Protein AF-Q1EI05-F1 (afdb_monomer)

Foldseek 3Di:
DDLVVLVVCCVVCVVVCQVPDDAAEAAFFKDKDKDAQAADQDKWKKKKAADDVSNVVWDIWIDIGRHHGDIDITIDGGDAHKIWMDTPVRCHHTHIYGYDD

Radius of gyration: 13.92 Å; Cα contacts (8 Å, |Δi|>4): 212; chains: 1; bounding box: 32×28×39 Å

pLDDT: mean 91.87, std 8.94, range [54.72, 98.69]

Nearest PDB structures (foldseek):
  7wgu-assembly1_B-2  TM=8.351E-01  e=1.321E-03  Escherichia coli
  1sfh-assembly2_B  TM=7.008E-01  e=1.390E-02  Paracoccus denitrificans
  2ids-assembly1_A  TM=6.144E-01  e=4.139E-02  Paracoccus denitrificans
  5dft-assembly6_F  TM=4.229E-01  e=6.897E-01  Homo sapiens
  5utk-assembly1_A  TM=3.348E-01  e=7.689E+00  Homo sapiens

Sequence (101 aa):
MKAEDCKAINAKTGADRLAGAKVLELKPGKYIFRVNNKNVPYTLGFWLRGKGLGRVTLPSVSGGGLTAGTTKDYAIELKEGEYLYSCPLNPTPDYRLVVSG

Mean predicted aligned error: 3.85 Å

Secondary structure (DSSP, 8-state):
--HHHHHHHHHHHHHHHHHTSPPEEE-SEEEEEEEE--S-SS-EEEEEEESTTHHHHS--EEEEEE-TT-EEEEEEEEPSEEEEEE-TTTT---EEEEE--

Solvent-accessible surface area (backbone atoms only — not comparable to full-atom values): 5736 Å² total; per-residue (Å²): 134,57,76,64,55,48,49,58,49,36,74,75,44,31,67,61,54,54,73,72,47,80,68,46,78,41,62,56,44,80,47,69,50,76,48,65,28,77,74,48,94,54,70,36,34,44,34,42,32,25,44,79,77,30,54,79,77,41,66,69,46,70,51,68,79,28,34,55,67,32,71,50,76,46,70,47,65,46,61,70,47,52,30,31,36,32,26,83,78,46,78,52,62,76,42,54,35,40,26,52,130

Structure (mmCIF, N/CA/C/O backbone):
data_AF-Q1EI05-F1
#
_entry.id   AF-Q1EI05-F1
#
loop_
_atom_site.group_PDB
_atom_site.id
_atom_site.type_symbol
_atom_site.label_atom_id
_atom_site.label_alt_id
_atom_site.label_comp_id
_atom_site.label_asym_id
_atom_site.label_entity_id
_atom_site.label_seq_id
_atom_site.pdbx_PDB_ins_code
_atom_site.Cartn_x
_atom_site.Cartn_y
_atom_site.Cartn_z
_atom_site.occupancy
_atom_site.B_iso_or_equiv
_atom_site.auth_seq_id
_atom_site.auth_comp_id
_atom_site.auth_asym_id
_atom_site.auth_atom_id
_atom_site.pdbx_PDB_model_num
ATOM 1 N N . MET A 1 1 ? 11.226 -4.374 -19.986 1.00 54.72 1 MET A N 1
ATOM 2 C CA . MET A 1 1 ? 10.154 -5.254 -19.480 1.00 54.72 1 MET A CA 1
ATOM 3 C C . MET A 1 1 ? 8.812 -4.661 -19.851 1.00 54.72 1 MET A C 1
ATOM 5 O O . MET A 1 1 ? 8.605 -3.478 -19.599 1.00 54.72 1 MET A O 1
ATOM 9 N N . LYS A 1 2 ? 7.937 -5.455 -20.464 1.00 65.06 2 LYS A N 1
ATOM 10 C CA . LYS A 1 2 ? 6.532 -5.116 -20.726 1.00 65.06 2 LYS A CA 1
ATOM 11 C C . LYS A 1 2 ? 5.668 -5.590 -19.548 1.00 65.06 2 LYS A C 1
ATOM 13 O O . LYS A 1 2 ? 6.100 -6.436 -18.770 1.00 65.06 2 LYS A O 1
ATOM 18 N N . ALA A 1 3 ? 4.435 -5.092 -19.427 1.00 65.44 3 ALA A N 1
ATOM 19 C CA . ALA A 1 3 ? 3.498 -5.520 -18.376 1.00 65.44 3 ALA A CA 1
ATOM 20 C C . ALA A 1 3 ? 3.238 -7.047 -18.367 1.00 65.44 3 ALA A C 1
ATOM 22 O O . ALA A 1 3 ? 2.877 -7.618 -17.338 1.00 65.44 3 ALA A O 1
ATOM 23 N N . GLU A 1 4 ? 3.445 -7.726 -19.497 1.00 69.75 4 GLU A N 1
ATOM 24 C CA . GLU A 1 4 ? 3.352 -9.186 -19.629 1.00 69.75 4 GLU A CA 1
ATOM 25 C C . GLU A 1 4 ? 4.488 -9.928 -18.912 1.00 69.75 4 GLU A C 1
ATOM 27 O O . GLU A 1 4 ? 4.235 -10.951 -18.273 1.00 69.75 4 GLU A O 1
ATOM 32 N N . ASP A 1 5 ? 5.703 -9.372 -18.902 1.00 74.12 5 ASP A N 1
ATOM 33 C CA . ASP A 1 5 ? 6.835 -9.946 -18.164 1.00 74.12 5 ASP A CA 1
ATOM 34 C C . ASP A 1 5 ? 6.538 -9.952 -16.657 1.00 74.12 5 ASP A C 1
ATOM 36 O O . ASP A 1 5 ? 6.841 -10.916 -15.953 1.00 74.12 5 ASP A O 1
ATOM 40 N N . CYS A 1 6 ? 5.867 -8.906 -16.157 1.00 73.44 6 CYS A N 1
ATOM 41 C CA . CYS A 1 6 ? 5.410 -8.842 -14.768 1.00 73.44 6 CYS A CA 1
ATOM 42 C C . CYS A 1 6 ? 4.415 -9.960 -14.450 1.00 73.44 6 CYS A C 1
ATOM 44 O O . CYS A 1 6 ? 4.521 -10.579 -13.396 1.00 73.44 6 CYS A O 1
ATOM 46 N N . LYS A 1 7 ? 3.471 -10.250 -15.354 1.00 76.12 7 LYS A N 1
ATOM 47 C CA . LYS A 1 7 ? 2.494 -11.333 -15.158 1.00 76.12 7 LYS A CA 1
ATOM 48 C C . LYS A 1 7 ? 3.186 -12.692 -15.087 1.00 76.12 7 LYS A C 1
ATOM 50 O O . LYS A 1 7 ? 2.909 -13.453 -14.166 1.00 76.12 7 LYS A O 1
ATOM 55 N N . ALA A 1 8 ? 4.118 -12.971 -15.999 1.00 82.31 8 ALA A N 1
ATOM 56 C CA . ALA A 1 8 ? 4.859 -14.232 -16.015 1.00 82.31 8 ALA A CA 1
ATOM 57 C C . ALA A 1 8 ? 5.734 -14.413 -14.762 1.00 82.31 8 ALA A C 1
ATOM 59 O O . ALA A 1 8 ? 5.752 -15.490 -14.166 1.00 82.31 8 ALA A O 1
ATOM 60 N N . ILE A 1 9 ? 6.426 -13.357 -14.324 1.00 82.69 9 ILE A N 1
ATOM 61 C CA . ILE A 1 9 ? 7.231 -13.383 -13.095 1.00 82.69 9 ILE A CA 1
ATOM 62 C C . ILE A 1 9 ? 6.336 -13.566 -11.868 1.00 82.69 9 ILE A C 1
ATOM 64 O O . ILE A 1 9 ? 6.650 -14.381 -11.002 1.00 82.69 9 ILE A O 1
ATOM 68 N N . ASN A 1 10 ? 5.209 -12.857 -11.786 1.00 83.38 10 ASN A N 1
ATOM 69 C CA . ASN A 1 10 ? 4.306 -12.957 -10.641 1.00 83.38 10 ASN A CA 1
ATOM 70 C C . ASN A 1 10 ? 3.575 -14.304 -10.598 1.00 83.38 10 ASN A C 1
ATOM 72 O O . ASN A 1 10 ? 3.352 -14.818 -9.509 1.00 83.38 10 ASN A O 1
ATOM 76 N N . ALA A 1 11 ? 3.282 -14.926 -11.742 1.00 83.62 11 ALA A N 1
ATOM 77 C CA . ALA A 1 11 ? 2.760 -16.292 -11.780 1.00 83.62 11 ALA A CA 1
ATOM 78 C C . ALA A 1 11 ? 3.756 -17.310 -11.196 1.00 83.62 11 ALA A C 1
ATOM 80 O O . ALA A 1 11 ? 3.346 -18.258 -10.538 1.00 83.62 11 ALA A O 1
ATOM 81 N N . LYS A 1 12 ? 5.063 -17.092 -11.400 1.00 87.19 12 LYS A N 1
ATOM 82 C CA . LYS A 1 12 ? 6.127 -17.981 -10.904 1.00 87.19 12 LYS A CA 1
ATOM 83 C C . LYS A 1 12 ? 6.538 -17.706 -9.458 1.00 87.19 12 LYS A C 1
ATOM 85 O O . LYS A 1 12 ? 6.904 -18.630 -8.754 1.00 87.19 12 LYS A O 1
ATOM 90 N N . THR A 1 13 ? 6.530 -16.441 -9.040 1.00 87.50 13 THR A N 1
ATOM 91 C CA . THR A 1 13 ? 7.164 -15.996 -7.781 1.00 87.50 13 THR A CA 1
ATOM 92 C C . THR A 1 13 ? 6.190 -15.353 -6.798 1.00 87.50 13 THR A C 1
ATOM 94 O O . THR A 1 13 ? 6.558 -15.049 -5.666 1.00 87.50 13 THR A O 1
ATOM 97 N N . GLY A 1 14 ? 4.947 -15.093 -7.214 1.00 87.38 14 GLY A N 1
ATOM 98 C CA . GLY A 1 14 ? 3.980 -14.330 -6.429 1.00 87.38 14 GLY A CA 1
ATOM 99 C C . GLY A 1 14 ? 3.579 -15.030 -5.136 1.00 87.38 14 GLY A C 1
ATOM 100 O O . GLY A 1 14 ? 3.521 -14.374 -4.100 1.00 87.38 14 GLY A O 1
ATOM 101 N N . ALA A 1 15 ? 3.359 -16.347 -5.185 1.00 88.12 15 ALA A N 1
ATOM 102 C CA . ALA A 1 15 ? 3.007 -17.141 -4.010 1.00 88.12 15 ALA A CA 1
ATOM 103 C C . ALA A 1 15 ? 4.126 -17.111 -2.958 1.00 88.12 15 ALA A C 1
ATOM 105 O O . ALA A 1 15 ? 3.877 -16.721 -1.820 1.00 88.12 15 ALA A O 1
ATOM 106 N N . ASP A 1 16 ? 5.365 -17.397 -3.361 1.00 91.38 16 ASP A N 1
ATOM 107 C CA . ASP A 1 16 ? 6.526 -17.392 -2.461 1.00 91.38 16 ASP A CA 1
ATOM 108 C C . ASP A 1 16 ? 6.785 -16.005 -1.870 1.00 91.38 16 ASP A C 1
ATOM 110 O O . ASP A 1 16 ? 7.032 -15.855 -0.673 1.00 91.38 16 ASP A O 1
ATOM 114 N N . ARG A 1 17 ? 6.652 -14.955 -2.692 1.00 91.69 17 ARG A N 1
ATOM 115 C CA . ARG A 1 17 ? 6.754 -13.566 -2.230 1.00 91.69 17 ARG A CA 1
ATOM 116 C C . ARG A 1 17 ? 5.703 -13.220 -1.184 1.00 91.69 17 ARG A C 1
ATOM 118 O O . ARG A 1 17 ? 6.013 -12.453 -0.280 1.00 91.69 17 ARG A O 1
ATOM 125 N N . LEU A 1 18 ? 4.472 -13.714 -1.326 1.00 91.44 18 LEU A N 1
ATOM 126 C CA . LEU A 1 18 ? 3.411 -13.490 -0.343 1.00 91.44 18 LEU A CA 1
ATOM 127 C C . LEU A 1 18 ? 3.631 -14.317 0.925 1.00 91.44 18 LEU A C 1
ATOM 129 O O . LEU A 1 18 ? 3.409 -13.798 2.014 1.00 91.44 18 LEU A O 1
ATOM 133 N N . ALA A 1 19 ? 4.095 -15.560 0.793 1.00 90.31 19 ALA A N 1
ATOM 134 C CA . ALA A 1 19 ? 4.399 -16.432 1.923 1.00 90.31 19 ALA A CA 1
ATOM 135 C C . ALA A 1 19 ? 5.545 -15.879 2.787 1.00 90.31 19 ALA A C 1
ATOM 137 O O . ALA A 1 19 ? 5.470 -15.924 4.011 1.00 90.31 19 ALA A O 1
ATOM 138 N N . GLY A 1 20 ? 6.576 -15.308 2.157 1.00 92.00 20 GLY A N 1
ATOM 139 C CA . GLY A 1 20 ? 7.701 -14.676 2.851 1.00 92.00 20 GLY A CA 1
ATOM 140 C C . GLY A 1 20 ? 7.455 -13.228 3.294 1.00 92.00 20 GLY A C 1
ATOM 141 O O . GLY A 1 20 ? 8.293 -12.651 3.986 1.00 92.00 20 GLY A O 1
ATOM 142 N N . ALA A 1 21 ? 6.345 -12.603 2.890 1.00 93.38 21 ALA A N 1
ATOM 143 C CA . ALA A 1 21 ? 6.071 -11.214 3.238 1.00 93.38 21 ALA A CA 1
ATOM 144 C C . ALA A 1 21 ? 5.529 -11.085 4.663 1.00 93.38 21 ALA A C 1
ATOM 146 O O . ALA A 1 21 ? 4.520 -11.690 5.027 1.00 93.38 21 ALA A O 1
ATOM 147 N N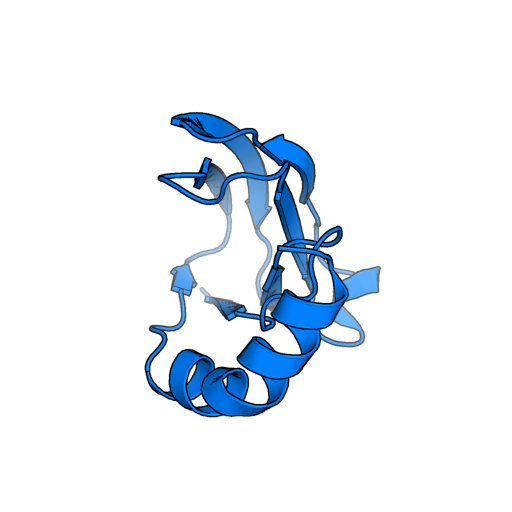 . LYS A 1 22 ? 6.148 -10.199 5.447 1.00 94.81 22 LYS A N 1
ATOM 148 C CA . LYS A 1 22 ? 5.611 -9.797 6.746 1.00 94.81 22 LYS A CA 1
ATOM 149 C C . LYS A 1 22 ? 4.291 -9.043 6.554 1.00 94.81 22 LYS A C 1
ATOM 151 O O . LYS A 1 22 ? 4.238 -8.070 5.802 1.00 94.81 22 LYS A O 1
ATOM 156 N N . VAL A 1 23 ? 3.252 -9.469 7.271 1.00 96.31 23 VAL A N 1
ATOM 157 C CA . VAL A 1 23 ? 1.991 -8.725 7.373 1.00 96.31 23 VAL A CA 1
ATOM 158 C C . VAL A 1 23 ? 2.232 -7.463 8.197 1.00 96.31 23 VAL A C 1
ATOM 160 O O . VAL A 1 23 ? 2.860 -7.512 9.255 1.00 96.31 23 VAL A O 1
ATOM 163 N N . LEU A 1 24 ? 1.765 -6.320 7.698 1.00 96.44 24 LEU A N 1
ATOM 164 C CA . LEU A 1 24 ? 1.802 -5.078 8.465 1.00 96.44 24 LEU A CA 1
ATOM 165 C C . LEU A 1 24 ? 0.653 -5.086 9.474 1.00 96.44 24 LEU A C 1
ATOM 167 O O . LEU A 1 24 ? -0.502 -5.140 9.070 1.00 96.44 24 LEU A O 1
ATOM 171 N N . GLU A 1 25 ? 0.968 -5.019 10.762 1.00 97.94 25 GLU A N 1
ATOM 172 C CA . GLU A 1 25 ? -0.010 -4.953 11.852 1.00 97.94 25 GLU A CA 1
ATOM 173 C C . GLU A 1 25 ? 0.062 -3.566 12.485 1.00 97.94 25 GLU A C 1
ATOM 175 O O . GLU A 1 25 ? 1.118 -3.155 12.970 1.00 97.94 25 GLU A O 1
ATOM 180 N N . LEU A 1 26 ? -1.037 -2.817 12.419 1.00 98.06 26 LEU A N 1
ATOM 181 C CA . LEU A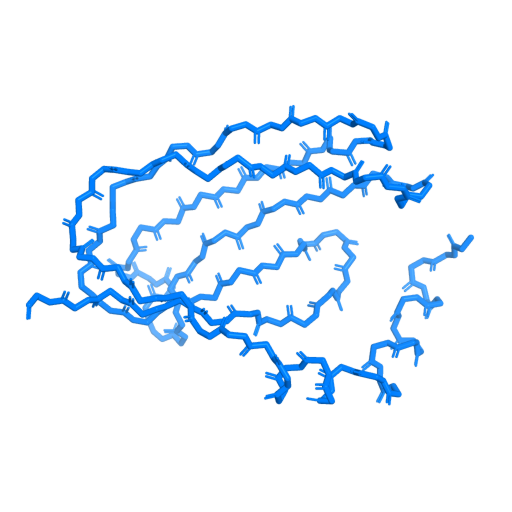 1 26 ? -1.116 -1.427 12.867 1.00 98.06 26 LEU A CA 1
ATOM 182 C C . LEU A 1 26 ? -2.340 -1.216 13.761 1.00 98.06 26 LEU A C 1
ATOM 184 O O . LEU A 1 26 ? -3.312 -1.961 13.692 1.00 98.06 26 LEU A O 1
ATOM 188 N N . LYS A 1 27 ? -2.314 -0.152 14.564 1.00 98.44 27 LYS A N 1
ATOM 189 C CA . LYS A 1 27 ? -3.504 0.322 15.278 1.00 98.44 27 LYS A CA 1
ATOM 190 C C . LYS A 1 27 ? -4.328 1.250 14.380 1.00 98.44 27 LYS A C 1
ATOM 192 O O . LYS A 1 27 ? -3.781 1.805 13.424 1.00 98.44 27 LYS A O 1
ATOM 197 N N . PRO A 1 28 ? -5.624 1.456 14.658 1.00 98.56 28 PRO A N 1
ATOM 198 C CA . PRO A 1 28 ? -6.390 2.514 14.006 1.00 98.56 28 PRO A CA 1
ATOM 199 C C . PRO A 1 28 ? -5.730 3.887 14.209 1.00 98.56 28 PRO A C 1
ATOM 201 O O . PRO A 1 28 ? -5.183 4.163 15.279 1.00 98.56 28 PRO A O 1
ATOM 204 N N . GLY A 1 29 ? -5.780 4.757 13.198 1.00 98.44 29 GLY A N 1
ATOM 205 C CA . GLY A 1 29 ? -5.204 6.101 13.296 1.00 98.44 29 GLY A CA 1
ATOM 206 C C . GLY A 1 29 ? -4.680 6.674 11.983 1.00 98.44 29 GLY A C 1
ATOM 207 O O . GLY A 1 29 ? -4.870 6.109 10.909 1.00 98.44 29 GLY A O 1
ATOM 208 N N . LYS A 1 30 ? -4.017 7.830 12.065 1.00 98.69 30 LYS A N 1
ATOM 209 C CA . LYS A 1 30 ? -3.477 8.555 10.905 1.00 98.69 30 LYS A CA 1
ATOM 210 C C . LYS A 1 30 ? -2.075 8.068 10.559 1.00 98.69 30 LYS A C 1
ATOM 212 O O . LYS A 1 30 ? -1.188 8.069 11.408 1.00 98.69 30 LYS A O 1
ATOM 217 N N . TYR A 1 31 ? -1.872 7.722 9.293 1.00 98.56 31 TYR A N 1
ATOM 218 C CA . TYR A 1 31 ? -0.613 7.207 8.770 1.00 98.56 31 TYR A CA 1
ATOM 219 C C . TYR A 1 31 ? -0.214 7.906 7.476 1.00 98.56 31 TYR A C 1
ATOM 221 O O . TYR A 1 31 ? -1.055 8.368 6.704 1.00 98.56 31 TYR A O 1
ATOM 229 N N . ILE A 1 32 ? 1.095 7.918 7.225 1.00 98.50 32 ILE A N 1
ATOM 230 C CA . ILE A 1 32 ? 1.678 8.254 5.929 1.00 98.50 32 ILE A CA 1
ATOM 231 C C . ILE A 1 32 ? 2.422 7.020 5.425 1.00 98.50 32 ILE A C 1
ATOM 233 O O . ILE A 1 32 ? 3.404 6.586 6.027 1.00 98.50 32 ILE A O 1
ATOM 237 N N . PHE A 1 33 ? 1.975 6.471 4.299 1.00 98.12 33 PHE A N 1
ATOM 238 C CA . PHE A 1 33 ? 2.714 5.442 3.578 1.00 98.12 33 PHE A CA 1
ATOM 239 C C . PHE A 1 33 ? 3.708 6.114 2.640 1.00 98.12 33 PHE A C 1
ATOM 241 O O . PHE A 1 33 ? 3.318 6.701 1.634 1.00 98.12 33 PHE A O 1
ATOM 248 N N . ARG A 1 34 ? 4.997 6.021 2.965 1.00 97.94 34 ARG A N 1
ATOM 249 C CA . ARG A 1 34 ? 6.089 6.468 2.097 1.00 97.94 34 ARG A CA 1
ATOM 250 C C . ARG A 1 34 ? 6.514 5.333 1.175 1.00 97.94 34 ARG A C 1
ATOM 252 O O . ARG A 1 34 ? 7.088 4.345 1.628 1.00 97.94 34 ARG A O 1
ATOM 259 N N . VAL A 1 35 ? 6.250 5.472 -0.119 1.00 96.62 35 VAL A N 1
ATOM 260 C CA . VAL A 1 35 ? 6.537 4.444 -1.127 1.00 96.62 35 VAL A CA 1
ATOM 261 C C . VAL A 1 35 ? 7.628 4.935 -2.061 1.00 96.62 35 VAL A C 1
ATOM 263 O O . VAL A 1 35 ? 7.515 6.009 -2.646 1.00 96.62 35 VAL A O 1
ATOM 266 N N . ASN A 1 36 ? 8.678 4.132 -2.219 1.00 96.56 36 ASN A N 1
ATOM 267 C CA . ASN A 1 36 ? 9.798 4.414 -3.107 1.00 96.56 36 ASN A CA 1
ATOM 268 C C . ASN A 1 36 ? 9.908 3.333 -4.187 1.00 96.56 36 ASN A C 1
ATOM 270 O O . ASN A 1 36 ? 9.984 2.141 -3.879 1.00 96.56 36 ASN A O 1
ATOM 274 N N . ASN A 1 37 ? 9.951 3.750 -5.452 1.00 94.12 37 ASN A N 1
ATOM 275 C CA . ASN A 1 37 ? 10.365 2.871 -6.537 1.00 94.12 37 ASN A CA 1
ATOM 276 C C . ASN A 1 37 ? 11.898 2.877 -6.606 1.00 94.12 37 ASN A C 1
ATOM 278 O O . ASN A 1 37 ? 12.483 3.750 -7.237 1.00 94.12 37 ASN A O 1
ATOM 282 N N . LYS A 1 38 ? 12.548 1.907 -5.957 1.00 94.25 38 LYS A N 1
ATOM 283 C CA . LYS A 1 38 ? 14.017 1.864 -5.856 1.00 94.25 38 LYS A CA 1
ATOM 284 C C . LYS A 1 38 ? 14.709 1.738 -7.213 1.00 94.25 38 LYS A C 1
ATOM 286 O O . LYS A 1 38 ? 15.681 2.436 -7.471 1.00 94.25 38 LYS A O 1
ATOM 291 N N . ASN A 1 39 ? 14.246 0.817 -8.053 1.00 89.44 39 ASN A N 1
ATOM 292 C CA . ASN A 1 39 ? 14.989 0.386 -9.239 1.00 89.44 39 ASN A CA 1
ATOM 293 C C . ASN A 1 39 ? 14.119 -0.257 -10.331 1.00 89.44 39 ASN A C 1
ATOM 295 O O . ASN A 1 39 ? 14.650 -0.908 -11.229 1.00 89.44 39 ASN A O 1
ATOM 299 N N . VAL A 1 40 ? 12.793 -0.113 -10.278 1.00 87.31 40 VAL A N 1
ATOM 300 C CA . VAL A 1 40 ? 11.922 -0.648 -11.326 1.00 87.31 40 VAL A CA 1
ATOM 301 C C . VAL A 1 40 ? 11.876 0.360 -12.480 1.00 87.31 40 VAL A C 1
ATOM 303 O O . VAL A 1 40 ? 11.441 1.493 -12.264 1.00 87.31 40 VAL A O 1
ATOM 306 N N . PRO A 1 41 ? 12.295 -0.015 -13.705 1.00 86.19 41 PRO A N 1
ATOM 307 C CA . PRO A 1 41 ? 12.570 0.931 -14.794 1.00 86.19 41 PRO A CA 1
ATOM 308 C C . PRO A 1 41 ? 11.314 1.517 -15.463 1.00 86.19 41 PRO A C 1
ATOM 310 O O . PRO A 1 41 ? 11.412 2.168 -16.497 1.00 86.19 41 PRO A O 1
ATOM 313 N N . TYR A 1 42 ? 10.129 1.278 -14.906 1.00 84.19 42 TYR A N 1
ATOM 314 C CA . TYR A 1 42 ? 8.853 1.780 -15.405 1.00 84.19 42 TYR A CA 1
ATOM 315 C C . TYR A 1 42 ? 8.030 2.390 -14.271 1.00 84.19 42 TYR A C 1
ATOM 317 O O . TYR A 1 42 ? 8.244 2.106 -13.091 1.00 84.19 42 TYR A O 1
ATOM 325 N N . THR A 1 43 ? 7.073 3.238 -14.644 1.00 89.50 43 THR A N 1
ATOM 326 C CA . THR A 1 43 ? 6.205 3.936 -13.696 1.00 89.50 43 THR A CA 1
ATOM 327 C C . THR A 1 43 ? 5.345 2.955 -12.906 1.00 89.50 43 THR A C 1
ATOM 329 O O . THR A 1 43 ? 4.608 2.144 -13.470 1.00 89.50 43 THR A O 1
ATOM 332 N N . LEU A 1 44 ? 5.411 3.069 -11.582 1.00 90.69 44 LEU A N 1
ATOM 333 C CA . LEU A 1 44 ? 4.572 2.331 -10.650 1.00 90.69 44 LEU A CA 1
ATOM 334 C C . LEU A 1 44 ? 3.452 3.215 -10.093 1.00 90.69 44 LEU A C 1
ATOM 336 O O . LEU A 1 44 ? 3.448 4.445 -10.213 1.00 90.69 44 LEU A O 1
ATOM 340 N N . GLY A 1 45 ? 2.504 2.551 -9.451 1.00 93.31 45 GLY A N 1
ATOM 341 C CA . GLY A 1 45 ? 1.541 3.167 -8.562 1.00 93.31 45 GLY A CA 1
ATOM 342 C C . GLY A 1 45 ? 1.487 2.428 -7.235 1.00 93.31 45 GLY A C 1
ATOM 343 O O . GLY A 1 45 ? 2.101 1.377 -7.053 1.00 93.31 45 GLY A O 1
ATOM 344 N N . PHE A 1 46 ? 0.717 2.995 -6.326 1.00 96.00 46 PHE A N 1
ATOM 345 C CA . PHE A 1 46 ? 0.391 2.425 -5.034 1.00 96.00 46 PHE A CA 1
ATOM 346 C C . PHE A 1 46 ? -1.113 2.532 -4.843 1.00 96.00 46 PHE A C 1
ATOM 348 O O . PHE A 1 46 ? -1.707 3.555 -5.185 1.00 96.00 46 PHE A O 1
ATOM 355 N N . TRP A 1 47 ? -1.725 1.478 -4.321 1.00 97.31 47 TRP A N 1
ATOM 356 C CA . TRP A 1 47 ? -3.119 1.484 -3.916 1.00 97.31 47 TRP A CA 1
ATOM 357 C C . TRP A 1 47 ? -3.296 0.629 -2.671 1.00 97.31 47 TRP A C 1
ATOM 359 O O . TRP A 1 47 ? -3.148 -0.589 -2.744 1.00 97.31 47 TRP A O 1
ATOM 369 N N . LEU A 1 48 ? -3.638 1.275 -1.559 1.00 98.19 48 LEU A N 1
ATOM 370 C CA . LEU A 1 48 ? -4.092 0.641 -0.328 1.00 98.19 48 LEU A CA 1
ATOM 371 C C . LEU A 1 48 ? -5.622 0.671 -0.290 1.00 98.19 48 LEU A C 1
ATOM 373 O O . LEU A 1 48 ? -6.232 1.719 -0.514 1.00 98.19 48 LEU A O 1
ATOM 377 N N . ARG A 1 49 ? -6.239 -0.479 -0.019 1.00 98.06 49 ARG A N 1
ATOM 378 C CA . ARG A 1 49 ? -7.695 -0.678 -0.065 1.00 98.06 49 ARG A CA 1
ATOM 379 C C . ARG A 1 49 ? -8.142 -1.750 0.912 1.00 98.06 49 ARG A C 1
ATOM 381 O O . ARG A 1 49 ? -7.369 -2.655 1.204 1.00 98.06 49 ARG A O 1
ATOM 388 N N . GLY A 1 50 ? -9.399 -1.712 1.343 1.00 98.31 50 GLY A N 1
ATOM 389 C CA . GLY A 1 50 ? -9.975 -2.816 2.108 1.00 98.31 50 GLY A CA 1
ATOM 390 C C . GLY A 1 50 ? -9.981 -4.140 1.329 1.00 98.31 50 GLY A C 1
ATOM 391 O O . GLY A 1 50 ? -10.026 -4.170 0.094 1.00 98.31 50 GLY A O 1
ATOM 392 N N . LYS A 1 51 ? -9.934 -5.260 2.050 1.00 97.88 51 LYS A N 1
ATOM 393 C CA . LYS A 1 51 ? -10.052 -6.614 1.493 1.00 97.88 51 LYS A CA 1
ATOM 394 C C . LYS A 1 51 ? -11.527 -7.015 1.357 1.00 97.88 51 LYS A C 1
ATOM 396 O O . LYS A 1 51 ? -12.331 -6.748 2.244 1.00 97.88 51 LYS A O 1
ATOM 401 N N . GLY A 1 52 ? -11.888 -7.685 0.259 1.00 95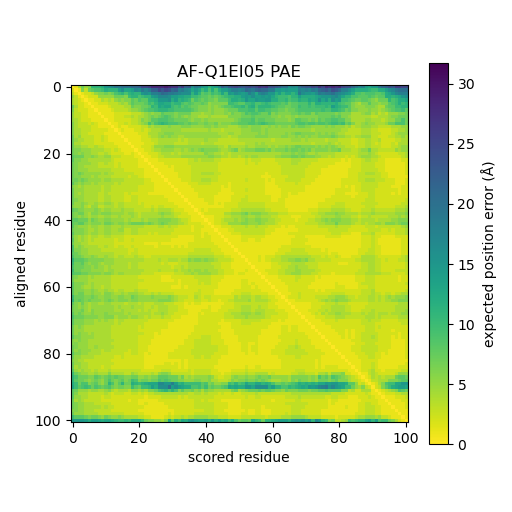.94 52 GLY A N 1
ATOM 402 C CA . GLY A 1 52 ? -13.259 -8.170 0.029 1.00 95.94 52 GLY A CA 1
ATOM 403 C C . GLY A 1 52 ? -14.300 -7.044 0.084 1.00 95.94 52 GLY A C 1
ATOM 404 O O . GLY A 1 52 ? -14.116 -6.006 -0.553 1.00 95.94 52 GLY A O 1
ATOM 405 N N . LEU A 1 53 ? -15.359 -7.230 0.882 1.00 95.12 53 LEU A N 1
ATOM 406 C CA . LEU A 1 53 ? -16.392 -6.209 1.126 1.00 95.12 53 LEU A CA 1
ATOM 407 C C . LEU A 1 53 ? -15.842 -4.941 1.796 1.00 95.12 53 LEU A C 1
ATOM 409 O O . LEU A 1 53 ? -16.411 -3.864 1.626 1.00 95.12 53 LEU A O 1
ATOM 413 N N . GLY A 1 54 ? -14.686 -5.036 2.463 1.00 96.31 54 GLY A N 1
ATOM 414 C CA . GLY A 1 54 ? -13.972 -3.887 3.012 1.00 96.31 54 GLY A CA 1
ATOM 415 C C . GLY A 1 54 ? -13.607 -2.839 1.959 1.00 96.31 54 GLY A C 1
ATOM 416 O O . GLY A 1 54 ? -13.408 -1.685 2.309 1.00 96.31 54 GLY A O 1
ATOM 417 N N . ARG A 1 55 ? -13.576 -3.179 0.660 1.00 95.88 55 ARG A N 1
ATOM 418 C CA . ARG A 1 55 ? -13.401 -2.186 -0.419 1.00 95.88 55 ARG A CA 1
ATOM 419 C C . ARG A 1 55 ? -14.478 -1.099 -0.432 1.00 95.88 55 ARG A C 1
ATOM 421 O O . ARG A 1 55 ? -14.224 -0.030 -0.974 1.00 95.88 55 ARG A O 1
ATOM 428 N N . VAL A 1 56 ? -15.661 -1.389 0.108 1.00 96.62 56 VAL A N 1
ATOM 429 C CA . VAL A 1 56 ? -16.806 -0.467 0.139 1.00 96.62 56 VAL A CA 1
ATOM 430 C C . VAL A 1 56 ? -16.823 0.354 1.428 1.00 96.62 56 VAL A C 1
ATOM 432 O O . VAL A 1 56 ? -17.238 1.507 1.420 1.00 96.62 56 VAL A O 1
ATOM 435 N N . THR A 1 57 ? -16.383 -0.235 2.540 1.00 95.88 57 THR A N 1
ATOM 436 C CA . THR A 1 57 ? -16.579 0.329 3.884 1.00 95.88 57 THR A CA 1
ATOM 437 C C . THR A 1 57 ? -15.309 0.907 4.507 1.00 95.88 57 THR A C 1
ATOM 439 O O . THR A 1 57 ? -15.398 1.769 5.385 1.00 95.88 57 THR A O 1
ATOM 442 N N . LEU A 1 58 ? -14.130 0.457 4.069 1.00 98.38 58 LEU A N 1
ATOM 443 C CA . LEU A 1 58 ? -12.840 0.889 4.597 1.00 98.38 58 LEU A CA 1
ATOM 444 C C . LEU A 1 58 ? -12.221 1.996 3.731 1.00 98.38 58 LEU A C 1
ATOM 446 O O . LEU A 1 58 ? -12.411 2.020 2.512 1.00 98.38 58 LEU A O 1
ATOM 450 N N . PRO A 1 59 ? -11.454 2.913 4.345 1.00 98.19 59 PRO A N 1
ATOM 451 C CA . PRO A 1 59 ? -10.748 3.966 3.629 1.00 98.19 59 PRO A CA 1
ATOM 452 C C . PRO A 1 59 ? -9.768 3.383 2.602 1.00 98.19 59 PRO A C 1
ATOM 454 O O . PRO A 1 59 ? -9.229 2.286 2.761 1.00 98.19 59 PRO A O 1
ATOM 457 N N . SER A 1 60 ? -9.513 4.138 1.536 1.00 98.12 60 SER A N 1
ATOM 458 C CA . SER A 1 60 ? -8.539 3.766 0.510 1.00 98.12 60 SER A CA 1
ATOM 459 C C . SER A 1 60 ? -7.719 4.974 0.079 1.00 98.12 60 SER A C 1
ATOM 461 O O . SER A 1 60 ? -8.184 6.111 0.154 1.00 98.12 60 SER A O 1
ATOM 463 N N . VAL A 1 61 ? -6.489 4.727 -0.365 1.00 98.12 61 VAL A N 1
ATOM 464 C CA . VAL A 1 61 ? -5.616 5.759 -0.929 1.00 98.12 61 VAL A CA 1
ATOM 465 C C . VAL A 1 61 ? -4.848 5.184 -2.107 1.00 98.12 61 VAL A C 1
ATOM 467 O O . VAL A 1 61 ? -4.345 4.060 -2.045 1.00 98.12 61 VAL A O 1
ATOM 470 N N . SER A 1 62 ? -4.767 5.942 -3.199 1.00 96.75 62 SER A N 1
ATOM 471 C CA . SER A 1 62 ? -4.092 5.510 -4.421 1.00 96.75 62 SER A CA 1
ATOM 472 C C . SER A 1 62 ? -3.370 6.645 -5.127 1.00 96.75 62 SER A C 1
ATOM 474 O O . SER A 1 62 ? -3.811 7.789 -5.075 1.00 96.75 62 SER A O 1
ATOM 476 N N . GLY A 1 63 ? -2.328 6.316 -5.883 1.00 95.00 63 GLY A N 1
ATOM 477 C CA . GLY A 1 63 ? -1.767 7.229 -6.873 1.00 95.00 63 GLY A CA 1
ATOM 478 C C . GLY A 1 63 ? -0.651 6.604 -7.698 1.00 95.00 63 GLY A C 1
ATOM 479 O O . GLY A 1 63 ? -0.045 5.607 -7.308 1.00 95.00 63 GLY A O 1
ATOM 480 N N . GLY A 1 64 ? -0.389 7.203 -8.858 1.00 91.88 64 GLY A N 1
ATOM 481 C CA . GLY A 1 64 ? 0.642 6.777 -9.803 1.00 91.88 64 GLY A CA 1
ATOM 482 C C . GLY A 1 64 ? 1.870 7.690 -9.828 1.00 91.88 64 GLY A C 1
ATOM 483 O O . GLY A 1 64 ? 2.086 8.536 -8.953 1.00 91.88 64 GLY A O 1
ATOM 484 N N . GLY A 1 65 ? 2.670 7.548 -10.883 1.00 91.75 65 GLY A N 1
ATOM 485 C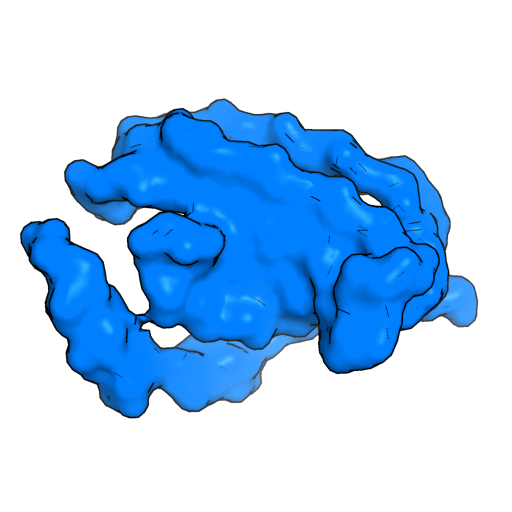 CA . GLY A 1 65 ? 3.823 8.414 -11.134 1.00 91.75 65 GLY A CA 1
ATOM 486 C C . GLY A 1 65 ? 5.022 8.121 -10.231 1.00 91.75 65 GLY A C 1
ATOM 487 O O . GLY A 1 65 ? 5.795 9.030 -9.951 1.00 91.75 65 GLY A O 1
ATOM 488 N N . LEU A 1 66 ? 5.156 6.889 -9.735 1.00 94.06 66 LEU A N 1
ATOM 489 C CA . LEU A 1 66 ? 6.369 6.415 -9.068 1.00 94.06 66 LEU A CA 1
ATOM 490 C C . LEU A 1 66 ? 7.365 5.937 -10.134 1.00 94.06 66 LEU A C 1
ATOM 492 O O . LEU A 1 66 ? 7.479 4.740 -10.407 1.00 94.06 66 LEU A O 1
ATOM 496 N N . THR A 1 67 ? 8.045 6.878 -10.787 1.00 94.44 67 THR A N 1
ATOM 497 C CA . THR A 1 67 ? 9.185 6.592 -11.674 1.00 94.44 67 THR A CA 1
ATOM 498 C C . THR A 1 67 ? 10.382 6.058 -10.879 1.00 94.44 67 THR A C 1
ATOM 500 O O . THR A 1 67 ? 10.410 6.169 -9.654 1.00 94.44 67 THR A O 1
ATOM 503 N N . ALA A 1 68 ? 11.362 5.445 -11.550 1.00 94.19 68 ALA A N 1
ATOM 504 C CA . ALA A 1 68 ? 12.554 4.914 -10.885 1.00 94.19 68 ALA A CA 1
ATOM 505 C C . ALA A 1 68 ? 13.262 6.000 -10.049 1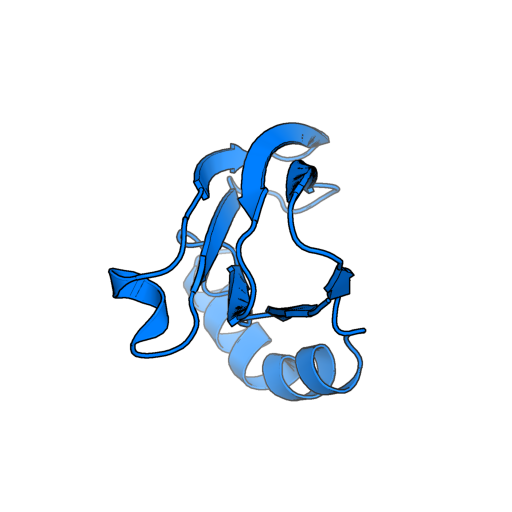.00 94.19 68 ALA A C 1
ATOM 507 O O . ALA A 1 68 ? 13.425 7.133 -10.496 1.00 94.19 68 ALA A O 1
ATOM 508 N N . GLY A 1 69 ? 13.646 5.658 -8.820 1.00 96.25 69 GLY A N 1
ATOM 509 C CA . GLY A 1 69 ? 14.245 6.564 -7.838 1.00 96.25 69 GLY A CA 1
ATOM 510 C C . GLY A 1 69 ? 13.250 7.469 -7.100 1.00 96.25 69 GLY A C 1
ATOM 511 O O . GLY A 1 69 ? 13.619 8.092 -6.106 1.00 96.25 69 GLY A O 1
ATOM 512 N N . THR A 1 70 ? 11.988 7.545 -7.527 1.00 96.62 70 THR A N 1
ATOM 513 C CA . THR A 1 70 ? 11.004 8.461 -6.937 1.00 96.62 70 THR A CA 1
ATOM 514 C C . THR A 1 70 ? 10.388 7.907 -5.657 1.00 96.62 70 THR A C 1
ATOM 516 O O . THR A 1 70 ? 10.041 6.727 -5.565 1.00 96.62 70 THR A O 1
ATOM 519 N N . THR A 1 71 ? 10.182 8.804 -4.692 1.00 97.69 71 THR A N 1
ATOM 520 C CA . THR A 1 71 ? 9.438 8.566 -3.452 1.00 97.69 71 THR A CA 1
ATOM 521 C C . THR A 1 71 ? 8.175 9.416 -3.432 1.00 97.69 71 THR A C 1
ATOM 523 O O . THR A 1 71 ? 8.224 10.589 -3.801 1.00 97.69 71 THR A O 1
ATOM 526 N N . LYS A 1 72 ? 7.054 8.846 -2.987 1.00 97.94 72 LYS A N 1
ATOM 527 C CA . LYS A 1 72 ? 5.810 9.579 -2.726 1.00 97.94 72 LYS A CA 1
ATOM 528 C C . LYS A 1 72 ? 5.192 9.156 -1.401 1.00 97.94 72 LYS A C 1
ATOM 530 O O . LYS A 1 72 ? 5.323 8.002 -0.995 1.00 97.94 72 LYS A O 1
ATOM 535 N N . ASP A 1 73 ? 4.488 10.095 -0.786 1.00 98.31 73 ASP A N 1
ATOM 536 C CA . ASP A 1 73 ? 3.807 9.924 0.491 1.00 98.31 73 ASP A CA 1
ATOM 537 C C . ASP A 1 73 ? 2.288 9.860 0.267 1.00 98.31 73 ASP A C 1
ATOM 539 O O . ASP A 1 73 ? 1.721 10.663 -0.476 1.00 98.31 73 ASP A O 1
ATOM 543 N N . TYR A 1 74 ? 1.632 8.894 0.910 1.00 98.12 74 TYR A N 1
ATOM 544 C CA . TYR A 1 74 ? 0.195 8.643 0.803 1.00 98.12 74 TYR A CA 1
ATOM 545 C C . TYR A 1 74 ? -0.425 8.662 2.199 1.00 98.12 74 TYR A C 1
ATOM 547 O O . TYR A 1 74 ? -0.261 7.717 2.975 1.00 98.12 74 TYR A O 1
ATOM 555 N N . ALA A 1 75 ? -1.108 9.757 2.530 1.00 98.44 75 ALA A N 1
ATOM 556 C CA . ALA A 1 75 ? -1.782 9.913 3.812 1.00 98.44 75 ALA A CA 1
ATOM 557 C C . ALA A 1 75 ? -3.120 9.158 3.831 1.00 98.44 75 ALA A C 1
ATOM 559 O O . ALA A 1 75 ? -3.871 9.187 2.856 1.00 98.44 75 ALA A O 1
ATOM 560 N N . ILE A 1 76 ? -3.423 8.498 4.948 1.00 98.50 76 ILE A N 1
ATOM 561 C CA . ILE A 1 76 ? -4.693 7.805 5.180 1.00 98.50 76 ILE A CA 1
ATOM 562 C C . ILE A 1 76 ? -4.984 7.730 6.680 1.00 98.50 76 ILE A C 1
ATOM 564 O O . ILE A 1 76 ? -4.075 7.604 7.499 1.00 98.50 76 ILE A O 1
ATOM 568 N N . GLU A 1 77 ? -6.259 7.786 7.043 1.00 98.56 77 GLU A N 1
ATOM 569 C CA . GLU A 1 77 ? -6.727 7.465 8.389 1.00 98.56 77 GLU A CA 1
ATOM 570 C C . GLU A 1 77 ? -7.298 6.049 8.384 1.00 98.56 77 GLU A C 1
ATOM 572 O O . GLU A 1 77 ? -8.335 5.800 7.778 1.00 98.56 77 GLU A O 1
ATOM 577 N N . LEU A 1 78 ? -6.578 5.111 8.995 1.00 98.56 78 LEU A N 1
ATOM 578 C CA . LEU A 1 78 ? -6.921 3.697 9.040 1.00 98.56 78 LEU A CA 1
ATOM 579 C C . LEU A 1 78 ? -8.009 3.423 10.076 1.00 98.56 78 LEU A C 1
ATOM 581 O O . LEU A 1 78 ? -7.913 3.844 11.230 1.00 98.56 78 LEU A O 1
ATOM 585 N N . LYS A 1 79 ? -9.001 2.635 9.659 1.00 98.38 79 LYS A N 1
ATOM 586 C CA . LYS A 1 79 ? -10.001 2.005 10.530 1.00 98.38 79 LYS A CA 1
ATOM 587 C C . LYS A 1 79 ? -9.655 0.535 10.731 1.00 98.38 79 LYS A C 1
ATOM 589 O O . LYS A 1 79 ? -8.989 -0.044 9.873 1.00 98.38 79 LYS A O 1
ATOM 594 N N . GLU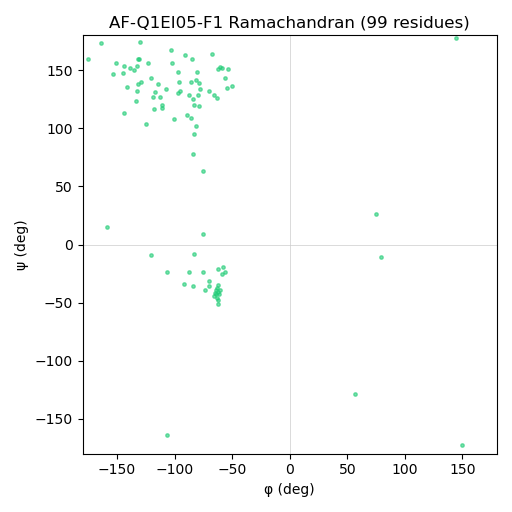 A 1 80 ? -10.127 -0.056 11.823 1.00 98.38 80 GLU A N 1
ATOM 595 C CA . GLU A 1 80 ? -10.010 -1.497 12.065 1.00 98.38 80 GLU A CA 1
ATOM 596 C C . GLU A 1 80 ? -10.499 -2.311 10.855 1.00 98.38 80 GLU A C 1
ATOM 598 O O . GLU A 1 80 ? -11.514 -1.974 10.239 1.00 98.38 80 GLU A O 1
ATOM 603 N N . GLY A 1 81 ? -9.748 -3.350 10.48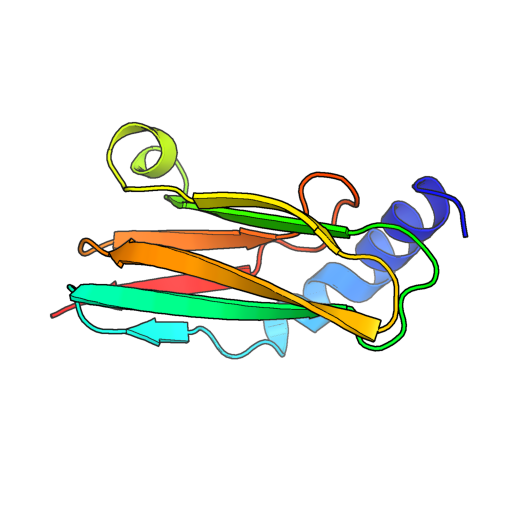9 1.00 98.25 81 GLY A N 1
ATOM 604 C CA . GLY A 1 81 ? -10.067 -4.215 9.359 1.00 98.25 81 GLY A CA 1
ATOM 605 C C . GLY A 1 81 ? -8.850 -4.714 8.582 1.00 98.25 81 GLY A C 1
ATOM 606 O O . GLY A 1 81 ? -7.700 -4.369 8.856 1.00 98.25 81 GLY A O 1
ATOM 607 N N . GLU A 1 82 ? -9.122 -5.542 7.575 1.00 98.50 82 GLU A N 1
ATOM 608 C CA . GLU A 1 82 ? -8.107 -6.091 6.676 1.00 98.50 82 GLU A CA 1
ATOM 609 C C . GLU A 1 82 ? -7.986 -5.263 5.393 1.00 98.50 82 GLU A C 1
ATOM 611 O O . GLU A 1 82 ? -8.973 -4.989 4.703 1.00 98.50 82 GLU A O 1
ATOM 616 N N . TYR A 1 83 ? -6.750 -4.943 5.027 1.00 98.56 83 TYR A N 1
ATOM 617 C CA . TYR A 1 83 ? -6.394 -4.177 3.842 1.00 98.56 83 TYR A CA 1
ATOM 618 C C . TYR A 1 83 ? -5.424 -4.954 2.955 1.00 98.56 83 TYR A C 1
ATOM 620 O O . TYR A 1 83 ? -4.669 -5.826 3.396 1.00 98.56 83 TYR A O 1
ATOM 628 N N . LEU A 1 84 ? -5.431 -4.583 1.680 1.00 97.75 84 LEU A N 1
ATOM 629 C CA . LEU A 1 84 ? -4.479 -5.009 0.672 1.00 97.75 84 LEU A CA 1
ATOM 630 C C . LEU A 1 84 ? -3.772 -3.790 0.094 1.00 97.75 84 LEU A C 1
ATOM 632 O O . LEU A 1 84 ? -4.408 -2.758 -0.135 1.00 97.75 84 LEU A O 1
ATOM 636 N N . TYR A 1 85 ? -2.484 -3.930 -0.203 1.00 96.50 85 TYR A N 1
ATOM 637 C CA . TYR A 1 85 ? -1.754 -2.943 -0.986 1.00 96.50 85 TYR A CA 1
ATOM 638 C C . TYR A 1 85 ? -0.991 -3.568 -2.149 1.00 96.50 85 TYR A C 1
ATOM 640 O O . TYR A 1 85 ? -0.398 -4.642 -2.038 1.00 96.50 85 TYR A O 1
ATOM 648 N N . SER A 1 86 ? -1.018 -2.875 -3.284 1.00 94.25 86 SER A N 1
ATOM 649 C CA . SER A 1 86 ? -0.343 -3.289 -4.515 1.00 94.25 86 SER A CA 1
ATOM 650 C C . SER A 1 86 ? -0.230 -2.129 -5.504 1.00 94.25 86 SER A C 1
ATOM 652 O O . SER A 1 86 ? -0.756 -1.037 -5.277 1.00 94.25 86 SER A O 1
ATOM 654 N N . CYS A 1 87 ? 0.481 -2.350 -6.608 1.00 90.38 87 CYS A N 1
ATOM 655 C CA . CYS A 1 87 ? 0.498 -1.437 -7.742 1.00 90.38 87 CYS A CA 1
ATOM 656 C C . CYS A 1 87 ? -0.705 -1.724 -8.665 1.00 90.38 87 CYS A C 1
ATOM 658 O O . CYS A 1 87 ? -0.850 -2.854 -9.125 1.00 90.38 87 CYS A O 1
ATOM 660 N N . PRO A 1 88 ? -1.562 -0.735 -8.989 1.00 80.62 88 PRO A N 1
ATOM 661 C CA . PRO A 1 88 ? -2.693 -0.953 -9.896 1.00 80.62 88 PRO A CA 1
ATOM 662 C C . PRO A 1 88 ? -2.269 -1.045 -11.371 1.00 80.62 88 PRO A C 1
ATOM 664 O O . PRO A 1 88 ? -2.976 -1.635 -12.180 1.00 80.62 88 PRO A O 1
ATOM 667 N N . LEU A 1 89 ? -1.118 -0.460 -11.725 1.00 75.12 89 LEU A N 1
ATOM 668 C CA . LEU A 1 89 ? -0.625 -0.378 -13.107 1.00 75.12 89 LEU A CA 1
ATOM 669 C C . LEU A 1 89 ? 0.203 -1.600 -13.521 1.00 75.12 89 LEU A C 1
ATOM 671 O O . LEU A 1 89 ? 0.312 -1.900 -14.704 1.00 75.12 89 LEU A O 1
ATOM 675 N N . ASN A 1 90 ? 0.787 -2.303 -12.550 1.00 72.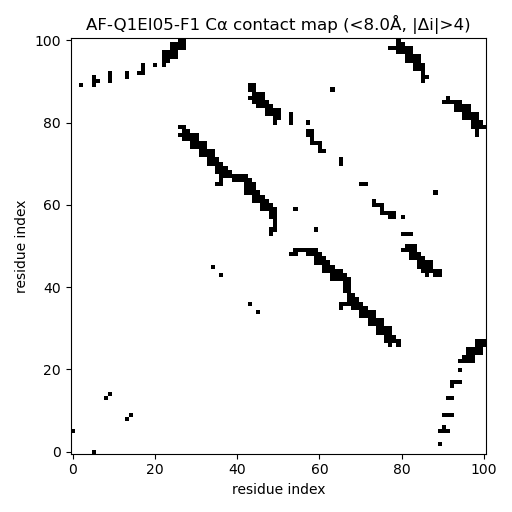06 90 ASN A N 1
ATOM 676 C CA . ASN A 1 90 ? 1.567 -3.515 -12.763 1.00 72.06 90 ASN A CA 1
ATOM 677 C C . ASN A 1 90 ? 1.102 -4.534 -11.733 1.00 72.06 90 ASN A C 1
ATOM 679 O O . ASN A 1 90 ? 1.177 -4.207 -10.552 1.00 72.06 90 ASN A O 1
ATOM 683 N N . PRO A 1 91 ? 0.644 -5.732 -12.131 1.00 70.00 91 PRO A N 1
ATOM 684 C CA . PRO A 1 91 ? -0.103 -6.638 -11.262 1.00 70.00 91 PRO A CA 1
ATOM 685 C C . PRO A 1 91 ? 0.811 -7.340 -10.249 1.00 70.00 91 PRO A C 1
ATOM 687 O O . PRO A 1 91 ? 0.989 -8.553 -10.301 1.00 70.00 91 PRO A O 1
ATOM 690 N N . THR A 1 92 ? 1.448 -6.576 -9.361 1.00 82.06 92 THR A N 1
ATOM 691 C CA . THR A 1 92 ? 2.180 -7.071 -8.197 1.00 82.06 92 THR A CA 1
ATOM 692 C C . THR A 1 92 ? 1.217 -7.804 -7.269 1.00 82.06 92 THR A C 1
ATOM 694 O O . THR A 1 92 ? 0.050 -7.411 -7.213 1.00 82.06 92 THR A O 1
ATOM 697 N N . PRO A 1 93 ? 1.690 -8.793 -6.494 1.00 90.25 93 PRO A N 1
ATOM 698 C CA . PRO A 1 93 ? 0.849 -9.467 -5.514 1.00 90.25 93 PRO A CA 1
ATOM 699 C C . PRO A 1 93 ? 0.168 -8.491 -4.545 1.00 90.25 93 PRO A C 1
ATOM 701 O O . PRO A 1 93 ? 0.711 -7.426 -4.245 1.00 90.25 93 PRO A O 1
ATOM 704 N N . ASP A 1 94 ? -1.004 -8.878 -4.048 1.00 94.62 94 ASP A N 1
ATOM 705 C CA . ASP A 1 94 ? -1.739 -8.131 -3.028 1.00 94.62 94 ASP A CA 1
ATOM 706 C C . ASP A 1 94 ? -1.162 -8.442 -1.640 1.00 94.62 94 ASP A C 1
ATOM 708 O O . ASP A 1 94 ? -1.419 -9.496 -1.056 1.00 94.62 94 ASP A O 1
ATOM 712 N N . TYR A 1 95 ? -0.364 -7.515 -1.116 1.00 96.44 95 TYR A N 1
ATOM 713 C CA . TYR A 1 95 ? 0.249 -7.629 0.205 1.00 96.44 95 TYR A CA 1
ATOM 714 C C . TYR A 1 95 ? -0.730 -7.242 1.307 1.00 96.44 95 TYR A C 1
ATOM 716 O O . TYR A 1 95 ? -1.578 -6.373 1.108 1.00 96.44 95 TYR A O 1
ATOM 724 N N . ARG A 1 96 ? -0.602 -7.871 2.479 1.00 97.75 96 ARG A N 1
ATOM 725 C CA . ARG A 1 96 ? -1.568 -7.732 3.575 1.00 97.75 96 ARG A CA 1
ATOM 726 C C . ARG A 1 96 ? -1.157 -6.688 4.605 1.00 97.75 96 ARG A C 1
ATOM 728 O O . ARG A 1 96 ? -0.002 -6.626 5.028 1.00 97.75 96 ARG A O 1
ATOM 735 N N . LEU A 1 97 ? -2.160 -5.949 5.056 1.00 98.19 97 LEU A N 1
ATOM 736 C CA . LEU A 1 97 ? -2.105 -5.082 6.220 1.00 98.19 97 LEU A CA 1
ATOM 737 C C . LEU A 1 97 ? -3.350 -5.344 7.072 1.00 98.19 97 LEU A C 1
ATOM 739 O O . LEU A 1 97 ? -4.458 -5.397 6.543 1.00 98.19 97 LEU A O 1
ATOM 743 N N . VAL A 1 98 ? -3.168 -5.522 8.374 1.00 98.50 98 VAL A N 1
ATOM 744 C CA . VAL A 1 98 ? -4.240 -5.719 9.352 1.00 98.50 98 VAL A CA 1
ATOM 745 C C . VAL A 1 98 ? -4.215 -4.553 10.329 1.00 98.50 98 VAL A C 1
ATOM 747 O O . VAL A 1 98 ? -3.158 -4.181 10.839 1.00 98.50 98 VAL A O 1
ATOM 750 N N . VAL A 1 99 ? -5.382 -3.961 10.560 1.00 98.50 99 VAL A N 1
ATOM 751 C CA . VAL A 1 99 ? -5.571 -2.902 11.549 1.00 98.50 99 VAL A CA 1
ATOM 752 C C . VAL A 1 99 ? -6.422 -3.459 12.677 1.00 98.50 99 VAL A C 1
ATOM 754 O O . VAL A 1 99 ? -7.549 -3.872 12.411 1.00 98.50 99 VAL A O 1
ATOM 757 N N . SER A 1 100 ? -5.900 -3.463 13.901 1.00 96.06 100 SER A N 1
ATOM 758 C CA . SER A 1 100 ? -6.575 -3.981 15.102 1.00 96.06 100 SER A CA 1
ATOM 759 C C . SER A 1 100 ? -6.230 -3.150 16.342 1.00 96.0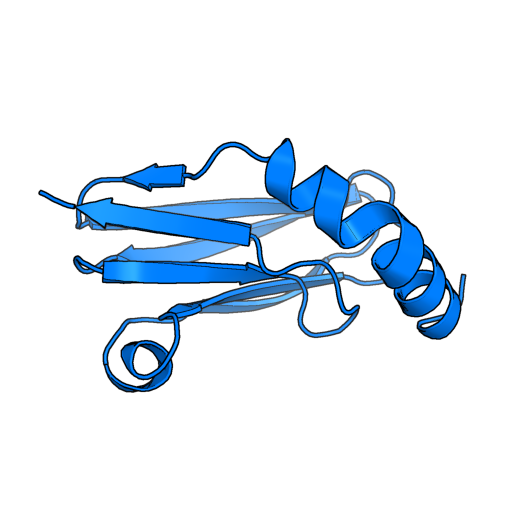6 100 SER A C 1
ATOM 761 O O . SER A 1 100 ? -5.132 -2.590 16.424 1.00 96.06 100 SER A O 1
ATOM 763 N N . GLY A 1 101 ? -7.177 -3.042 17.278 1.00 82.00 101 GLY A N 1
ATOM 764 C CA . GLY A 1 101 ? -7.053 -2.297 18.541 1.00 82.00 101 GLY A CA 1
ATOM 765 C C . GLY A 1 101 ? -6.596 -3.143 19.717 1.00 82.00 101 GLY A C 1
ATOM 766 O O . GLY A 1 101 ? -7.059 -4.299 19.813 1.00 82.00 101 GLY A O 1
#

Organism: NCBI:txid155900